Protein AF-A0A8B6FJS0-F1 (afdb_monomer_lite)

Organism: Mytilus galloprovincialis (NCBI:txid29158)

pLDDT: mean 76.64, std 18.33, range [27.47, 95.75]

InterPro domains:
  IPR009947 NADH dehydrogenase [ubiquinone] 1 alpha subcomplex subunit 7 [PF07347] (14-109)
  IPR009947 NADH dehydrogenase [ubiquinone] 1 alpha subcomplex subunit 7 [PTHR12485] (11-116)

Secondary structure (DSSP, 8-state):
--------SSSPPPHHHHHHHHHHTT--TTSS-PPPPSSPPGGGS--SS-PPP-PPPPTT--SSS--HHHH-GGGS-PPPP-S--SSS-PPP----------------PPPPPSSPPP-

Radius of gyration: 35.67 Å; chains: 1; bounding box: 67×46×88 Å

Foldseek 3Di:
DDDPDDDDDADDDPPVVVVVVCVVVVVDPPPPPDDDDPDDHPVRDDDPDDPDDDDDDDPQPDPDPRDPVVVPPVVVDDDDDDPDDPVDDDDPDDDPDPDDDDDPPPCPPDDDDPDDDDD

Structure (mmCIF, N/CA/C/O backbone):
data_AF-A0A8B6FJS0-F1
#
_entry.id   AF-A0A8B6FJS0-F1
#
loop_
_atom_site.group_PDB
_atom_site.id
_atom_site.type_symbol
_atom_site.label_atom_id
_atom_site.label_alt_id
_atom_site.label_comp_id
_atom_site.label_asym_id
_atom_site.label_entity_id
_atom_site.label_seq_id
_atom_site.pdbx_PDB_ins_code
_atom_site.Cartn_x
_atom_site.Cartn_y
_atom_site.Cartn_z
_atom_site.occupancy
_atom_site.B_iso_or_equiv
_atom_site.auth_seq_id
_atom_site.auth_comp_id
_atom_site.auth_asym_id
_atom_site.auth_atom_id
_atom_site.pdbx_PDB_model_num
ATOM 1 N N . MET A 1 1 ? -30.416 18.991 42.175 1.00 38.94 1 MET A N 1
ATOM 2 C CA . MET A 1 1 ? -29.000 18.778 41.800 1.00 38.94 1 MET A CA 1
ATOM 3 C C . MET A 1 1 ? -28.961 18.396 40.329 1.00 38.94 1 MET A C 1
ATOM 5 O O . MET A 1 1 ? -29.541 17.382 39.966 1.00 38.94 1 MET A O 1
ATOM 9 N N . SER A 1 2 ? -28.415 19.252 39.464 1.00 49.66 2 SER A N 1
ATOM 10 C CA . SER A 1 2 ? -28.362 19.012 38.019 1.00 49.66 2 SER A CA 1
ATOM 11 C C . SER A 1 2 ? -27.253 18.010 37.690 1.00 49.66 2 SER A C 1
ATOM 13 O O . SER A 1 2 ? -26.106 18.167 38.100 1.00 49.66 2 SER A O 1
ATOM 15 N N . ASN A 1 3 ? -27.596 16.951 36.957 1.00 55.47 3 ASN A N 1
ATOM 16 C CA . ASN A 1 3 ? -26.632 15.934 36.553 1.00 55.47 3 ASN A CA 1
ATOM 17 C C . ASN A 1 3 ? -25.669 16.515 35.509 1.00 55.47 3 ASN A C 1
ATOM 19 O O . ASN A 1 3 ? -26.079 16.889 34.408 1.00 55.47 3 ASN A O 1
ATOM 23 N N . PHE A 1 4 ? -24.381 16.580 35.850 1.00 61.28 4 PHE A N 1
ATOM 24 C CA . PHE A 1 4 ? -23.317 16.989 34.937 1.00 61.28 4 PHE A CA 1
ATOM 25 C C . PHE A 1 4 ? -23.183 15.955 33.810 1.00 61.28 4 PHE A C 1
ATOM 27 O O . P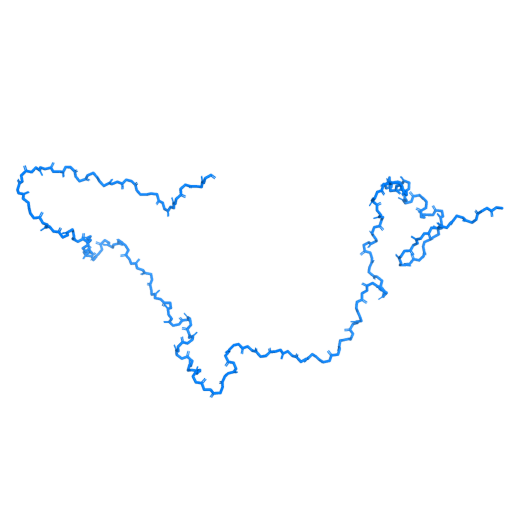HE A 1 4 ? -22.589 14.890 33.974 1.00 61.28 4 PHE A O 1
ATOM 34 N N . LYS A 1 5 ? -23.794 16.239 32.657 1.00 56.75 5 LYS A N 1
ATOM 35 C CA . LYS A 1 5 ? -23.775 15.347 31.495 1.00 56.75 5 LYS A CA 1
ATOM 36 C C . LYS A 1 5 ? -22.509 15.611 30.675 1.00 56.75 5 LYS A C 1
ATOM 38 O O . LYS A 1 5 ? -22.405 16.634 29.995 1.00 56.75 5 LYS A O 1
ATOM 43 N N . VAL A 1 6 ? -21.551 14.685 30.745 1.00 63.09 6 VAL A N 1
ATOM 44 C CA . VAL A 1 6 ? -20.383 14.654 29.852 1.00 63.09 6 VAL A CA 1
ATOM 45 C C . VAL A 1 6 ? -20.660 13.676 28.717 1.00 63.09 6 VAL A C 1
ATOM 47 O O . VAL A 1 6 ? -20.921 12.499 28.961 1.00 63.09 6 VAL A O 1
ATOM 50 N N . SER A 1 7 ? -20.628 14.154 27.475 1.00 60.12 7 SER A N 1
ATOM 51 C CA . SER A 1 7 ? -20.714 13.299 26.291 1.00 60.12 7 SER A CA 1
ATOM 52 C C . SER A 1 7 ? -19.364 12.615 26.073 1.00 60.12 7 SER A C 1
ATOM 54 O O . SER A 1 7 ? -18.452 13.207 25.501 1.00 60.12 7 SER A O 1
ATOM 56 N N . GLN A 1 8 ? -19.219 11.390 26.574 1.00 64.69 8 GLN A N 1
ATOM 57 C CA . GLN A 1 8 ? -18.057 10.545 26.292 1.00 64.69 8 GLN A CA 1
ATOM 58 C C . GLN A 1 8 ? -18.367 9.671 25.075 1.00 64.69 8 GLN A C 1
ATOM 60 O O . GLN A 1 8 ? -19.437 9.064 25.017 1.00 64.69 8 GLN A O 1
ATOM 65 N N . VAL A 1 9 ? -17.439 9.598 24.124 1.00 66.88 9 VAL A N 1
ATOM 66 C CA . VAL A 1 9 ? -17.486 8.638 23.016 1.00 66.88 9 VAL A CA 1
ATOM 67 C C . VAL A 1 9 ? -16.414 7.590 23.309 1.00 66.88 9 VAL A C 1
ATOM 69 O O . VAL A 1 9 ? -15.247 7.954 23.362 1.00 66.88 9 VAL A O 1
ATOM 72 N N . GLY A 1 10 ? -16.790 6.327 23.531 1.00 71.31 10 GLY A N 1
ATOM 73 C CA . GLY A 1 10 ? -15.857 5.272 23.955 1.00 71.31 10 GLY A CA 1
ATOM 74 C C . GLY A 1 10 ? -16.059 4.804 25.401 1.00 71.31 10 GLY A C 1
ATOM 75 O O . GLY A 1 10 ? -17.176 4.847 25.926 1.00 71.31 10 GLY A O 1
ATOM 76 N N . ARG A 1 11 ? -14.992 4.327 26.066 1.00 76.06 11 ARG A N 1
ATOM 77 C CA . ARG A 1 11 ? -15.077 3.877 27.470 1.00 76.06 11 ARG A CA 1
ATOM 78 C C . ARG A 1 11 ? -15.495 5.030 28.379 1.00 76.06 11 ARG A C 1
ATOM 80 O O . ARG A 1 11 ? -14.948 6.128 28.337 1.00 76.06 11 ARG A O 1
ATOM 87 N N . LYS A 1 12 ? -16.458 4.754 29.257 1.00 80.50 12 LYS A N 1
ATOM 88 C CA . LYS A 1 12 ? -16.949 5.740 30.222 1.00 80.50 12 LYS A CA 1
ATOM 89 C C . LYS A 1 12 ? -15.910 5.943 31.327 1.00 80.50 12 LYS A C 1
ATOM 91 O O . LYS A 1 12 ? -15.602 5.015 32.067 1.00 80.50 12 LYS A O 1
ATOM 96 N N . VAL A 1 13 ? -15.405 7.169 31.443 1.00 82.00 13 VAL A N 1
ATOM 97 C CA . VAL A 1 13 ? -14.579 7.638 32.567 1.00 82.00 13 VAL A CA 1
ATOM 98 C C . VAL A 1 13 ? -15.488 8.295 33.611 1.00 82.00 13 VAL A C 1
ATOM 100 O O . VAL A 1 13 ? -16.546 8.827 33.262 1.00 82.00 13 VAL A O 1
ATOM 103 N N . THR A 1 14 ? -15.101 8.270 34.890 1.00 87.81 14 THR A N 1
ATOM 104 C CA . THR A 1 14 ? -15.866 8.965 35.935 1.00 87.81 14 THR A CA 1
ATOM 105 C C . THR A 1 14 ? -15.959 10.467 35.623 1.00 87.81 14 THR A C 1
ATOM 107 O O . THR A 1 14 ? -15.010 11.060 35.100 1.00 87.81 14 THR A O 1
ATOM 110 N N . PRO A 1 15 ? -17.092 11.119 35.935 1.00 84.75 15 PRO A N 1
ATOM 111 C CA . PRO A 1 15 ? -17.313 12.519 35.573 1.00 84.75 15 PRO A CA 1
ATOM 112 C C . PRO A 1 15 ? -16.285 13.471 36.204 1.00 84.75 15 PRO A C 1
ATOM 114 O O . PRO A 1 15 ? -15.921 14.461 35.575 1.00 84.75 15 PRO A O 1
ATOM 117 N N . LEU A 1 16 ? -15.760 13.145 37.393 1.00 87.00 16 LEU A N 1
ATOM 118 C CA . LEU A 1 16 ? -14.689 13.906 38.044 1.00 87.00 16 LEU A CA 1
ATOM 119 C C . LEU A 1 16 ? -13.379 13.858 37.242 1.00 87.00 16 LEU A C 1
ATOM 121 O O . LEU A 1 16 ? -12.777 14.893 36.980 1.00 87.00 16 LEU A O 1
ATOM 125 N N . LEU A 1 17 ? -12.948 12.670 36.808 1.00 86.88 17 LEU A N 1
ATOM 126 C CA . LEU A 1 17 ? -11.724 12.522 36.014 1.00 86.88 17 LEU A CA 1
ATOM 127 C C . LEU A 1 17 ? -11.869 13.142 34.619 1.00 86.88 17 LEU A C 1
ATOM 129 O O . LEU A 1 17 ? -10.924 13.745 34.116 1.00 86.88 17 LEU A O 1
ATOM 133 N N . ALA A 1 18 ? -13.056 13.045 34.014 1.00 83.69 18 ALA A N 1
ATOM 134 C CA . ALA A 1 18 ? -13.360 13.737 32.766 1.00 83.69 18 ALA A CA 1
ATOM 135 C C . ALA A 1 18 ? -13.233 15.260 32.911 1.00 83.69 18 ALA A C 1
ATOM 137 O O . ALA A 1 18 ? -12.634 15.909 32.058 1.00 83.69 18 ALA A O 1
ATOM 138 N N . PHE A 1 19 ? -13.735 15.812 34.018 1.00 82.19 19 PHE A N 1
ATOM 139 C CA . PHE A 1 19 ? -13.609 17.232 34.329 1.00 82.19 19 PHE A CA 1
ATOM 140 C C . PHE A 1 19 ? -12.144 17.657 34.491 1.00 82.19 19 PHE A C 1
ATOM 142 O O . PHE A 1 19 ? -11.724 18.620 33.857 1.00 82.19 19 PHE A O 1
ATOM 149 N N . ILE A 1 20 ? -11.343 16.910 35.262 1.00 87.62 20 ILE A N 1
ATOM 150 C CA . ILE A 1 20 ? -9.910 17.201 35.443 1.00 87.62 20 ILE A CA 1
ATOM 151 C C . ILE A 1 20 ? -9.161 17.134 34.101 1.00 87.62 20 ILE A C 1
ATOM 153 O O . ILE A 1 20 ? -8.369 18.023 33.795 1.00 87.62 20 ILE A O 1
ATOM 157 N N . ARG A 1 21 ? -9.435 16.121 33.264 1.00 85.88 21 ARG A N 1
ATOM 158 C CA . ARG A 1 21 ? -8.852 15.978 31.917 1.00 85.88 21 ARG A CA 1
ATOM 159 C C . ARG A 1 21 ? -9.161 17.188 31.039 1.00 85.88 21 ARG A C 1
ATOM 161 O O . ARG A 1 21 ? -8.259 17.720 30.395 1.00 85.88 21 ARG A O 1
ATOM 168 N N . ASP A 1 22 ? -10.427 17.588 30.982 1.00 81.25 22 ASP A N 1
ATOM 169 C CA . ASP A 1 22 ? -10.879 18.669 30.104 1.00 81.25 22 ASP A CA 1
ATOM 170 C C . ASP A 1 22 ? -10.375 20.036 30.603 1.00 81.25 22 ASP A C 1
ATOM 172 O O . ASP A 1 22 ? -9.999 20.883 29.790 1.00 81.25 22 ASP A O 1
ATOM 176 N N . PHE A 1 23 ? -10.261 20.203 31.927 1.00 83.94 23 PHE A N 1
ATOM 177 C CA . PHE 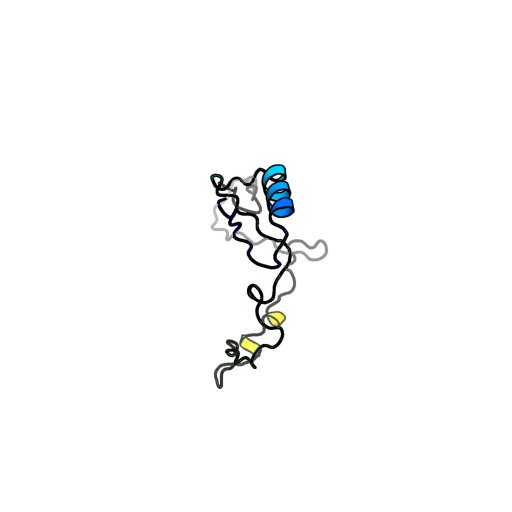A 1 23 ? -9.653 21.365 32.578 1.00 83.94 23 PHE A CA 1
ATOM 178 C C . PHE A 1 23 ? -8.153 21.488 32.264 1.00 83.94 23 PHE A C 1
ATOM 180 O O . PHE A 1 23 ? -7.721 22.516 31.746 1.00 83.94 23 PHE A O 1
ATOM 187 N N . LEU A 1 24 ? -7.361 20.430 32.489 1.00 86.69 24 LEU A N 1
ATOM 188 C CA . LEU A 1 24 ? -5.913 20.439 32.223 1.00 86.69 24 LEU A CA 1
ATOM 189 C C . LEU A 1 24 ? -5.583 20.585 30.731 1.00 86.69 24 LEU A C 1
ATOM 191 O O . LEU A 1 24 ? -4.557 21.162 30.377 1.00 86.69 24 LEU A O 1
ATOM 195 N N . ARG A 1 25 ? -6.449 20.082 29.843 1.00 78.50 25 ARG A N 1
ATOM 196 C CA . ARG A 1 25 ? -6.266 20.184 28.386 1.00 78.50 25 ARG A CA 1
ATOM 197 C C . ARG A 1 25 ? -6.787 21.494 27.789 1.00 78.50 25 ARG A C 1
ATOM 199 O O . ARG A 1 25 ? -6.673 21.668 26.578 1.00 78.50 25 ARG A O 1
ATOM 206 N N . GLN A 1 26 ? -7.364 22.389 28.599 1.00 74.62 26 GLN A N 1
ATOM 207 C CA . GLN A 1 26 ? -8.000 23.640 28.154 1.00 74.62 26 GLN A CA 1
ATOM 208 C C . GLN A 1 26 ? -9.046 23.425 27.038 1.00 74.62 26 GLN A C 1
ATOM 210 O O . GLN A 1 26 ? -9.350 24.318 26.239 1.00 74.62 26 GLN A O 1
ATOM 215 N N . THR A 1 27 ? -9.628 22.225 26.970 1.00 64.75 27 THR A N 1
ATOM 216 C CA . THR A 1 27 ? -10.694 21.901 26.023 1.00 64.75 27 THR A CA 1
ATOM 217 C C . THR A 1 27 ? -12.025 22.297 26.654 1.00 64.75 27 THR A C 1
ATOM 219 O O . THR A 1 27 ? -12.697 21.485 27.282 1.00 64.75 27 THR A O 1
ATOM 222 N N . SER A 1 28 ? -12.370 23.583 26.548 1.00 57.41 28 SER A N 1
ATOM 223 C CA . SER A 1 28 ? -13.679 24.126 26.938 1.00 57.41 28 SER A CA 1
ATOM 224 C C . SER A 1 28 ? -14.757 23.726 25.926 1.00 57.41 28 SER A C 1
ATOM 226 O O . SER A 1 28 ? -14.474 23.644 24.734 1.00 57.41 28 SER A O 1
ATOM 228 N N . LYS A 1 29 ? -16.020 23.591 26.365 1.00 54.44 29 LYS A N 1
ATOM 229 C CA . LYS A 1 29 ? -17.188 23.431 25.471 1.00 54.44 29 LYS A CA 1
ATOM 230 C C . LYS A 1 29 ? -17.345 24.574 24.448 1.00 54.44 29 LYS A C 1
ATOM 232 O O . LYS A 1 29 ? -18.075 24.392 23.481 1.00 54.44 29 LYS A O 1
ATOM 237 N N . SER A 1 30 ? -16.700 25.729 24.655 1.00 52.03 30 SER A N 1
ATOM 238 C CA . SER A 1 30 ? -16.709 26.871 23.720 1.00 52.03 30 SER A CA 1
ATOM 239 C C . SER A 1 30 ? -15.587 26.841 22.683 1.00 52.03 30 SER A C 1
ATOM 241 O O . SER A 1 30 ? -15.661 27.543 21.679 1.00 52.03 30 SER A O 1
ATOM 243 N N . ASN A 1 31 ? -14.531 26.065 22.924 1.00 53.03 31 ASN A N 1
ATOM 244 C CA . ASN A 1 31 ? -13.396 25.965 22.021 1.00 53.03 31 ASN A CA 1
ATOM 245 C C . ASN A 1 31 ? -13.686 24.743 21.147 1.00 53.03 31 ASN A C 1
ATOM 247 O O . ASN A 1 31 ? -13.811 23.649 21.687 1.00 53.03 31 ASN A O 1
ATOM 251 N N . ASN A 1 32 ? -13.771 24.877 19.820 1.00 58.66 32 ASN A N 1
ATOM 252 C CA . ASN A 1 32 ? -14.010 23.765 18.870 1.00 58.66 32 ASN A CA 1
ATOM 253 C C . ASN A 1 32 ? -12.968 22.612 18.933 1.00 58.66 32 ASN A C 1
ATOM 255 O O . ASN A 1 32 ? -12.938 21.728 18.080 1.00 58.66 32 ASN A O 1
ATOM 259 N N . ASN A 1 33 ? -12.100 22.601 19.943 1.00 61.38 33 ASN A N 1
ATOM 260 C CA . ASN A 1 33 ? -11.145 21.562 20.270 1.00 61.38 33 ASN A CA 1
ATOM 261 C C . ASN A 1 33 ? -11.813 20.453 21.109 1.00 61.38 33 ASN A C 1
ATOM 263 O O . ASN A 1 33 ? -11.655 20.372 22.329 1.00 61.38 33 ASN A O 1
ATOM 267 N N . ILE A 1 34 ? -12.591 19.601 20.439 1.00 66.12 34 ILE A N 1
ATOM 268 C CA . ILE A 1 34 ? -13.194 18.400 21.033 1.00 66.12 34 ILE A CA 1
ATOM 269 C C . ILE A 1 34 ? -12.082 17.380 21.314 1.00 66.12 34 ILE A C 1
ATOM 271 O O . ILE A 1 34 ? -11.305 17.040 20.420 1.00 66.12 34 ILE A O 1
ATOM 275 N N . TYR A 1 35 ? -12.014 16.852 22.543 1.00 72.38 35 TYR A N 1
ATOM 276 C CA . TYR A 1 35 ? -11.116 15.737 22.855 1.00 72.38 35 TYR A CA 1
ATOM 277 C C . TYR A 1 35 ? -11.412 14.541 21.950 1.00 72.38 35 TYR A C 1
ATOM 279 O O . TYR A 1 35 ? -12.494 13.959 22.019 1.00 72.38 35 TYR A O 1
ATOM 287 N N . ARG A 1 36 ? -10.432 14.152 21.132 1.00 75.75 36 ARG A N 1
ATOM 288 C CA . ARG A 1 36 ? -10.444 12.872 20.426 1.00 75.75 36 ARG A CA 1
ATOM 289 C C . ARG A 1 36 ? -9.595 11.883 21.202 1.00 75.75 36 ARG A C 1
ATOM 291 O O . ARG A 1 36 ? -8.410 12.120 21.433 1.00 75.75 36 ARG A O 1
ATOM 298 N N . GLU A 1 37 ? -10.219 10.795 21.622 1.00 78.62 37 GLU A N 1
ATOM 299 C CA . GLU A 1 37 ? -9.528 9.743 22.343 1.00 78.62 37 GLU A CA 1
ATOM 300 C C . GLU A 1 37 ? -8.594 8.973 21.391 1.00 78.62 37 GLU A C 1
ATOM 302 O O . GLU A 1 37 ? -9.012 8.625 20.286 1.00 78.62 37 GLU A O 1
ATOM 307 N N . PRO A 1 38 ? -7.328 8.712 21.774 1.00 82.81 38 PRO A N 1
ATOM 308 C CA . PRO A 1 38 ? -6.407 7.944 20.933 1.00 82.81 38 PRO A CA 1
ATOM 309 C C . PRO A 1 38 ? -6.745 6.446 20.921 1.00 82.81 38 PRO A C 1
ATOM 311 O O . PRO A 1 38 ? -6.298 5.706 20.042 1.00 82.81 38 PRO A O 1
ATOM 314 N N . LEU A 1 39 ? -7.508 5.985 21.915 1.00 87.00 39 LEU A N 1
ATOM 315 C CA . LEU A 1 39 ? -7.945 4.605 22.015 1.00 87.00 39 LEU A CA 1
ATOM 316 C C . LEU A 1 39 ? -9.072 4.340 21.024 1.00 87.00 39 LEU A C 1
ATOM 318 O O . LEU A 1 39 ? -10.010 5.117 20.874 1.00 87.00 39 LEU A O 1
ATOM 322 N N . ARG A 1 40 ? -8.960 3.197 20.358 1.00 87.06 40 ARG A N 1
ATOM 323 C CA . ARG A 1 40 ? -9.910 2.732 19.359 1.00 87.06 40 ARG A CA 1
ATOM 324 C C . ARG A 1 40 ? -10.896 1.765 19.999 1.00 87.06 40 ARG A C 1
ATOM 326 O O . ARG A 1 40 ? -10.491 0.697 20.459 1.00 87.06 40 ARG A O 1
ATOM 333 N N . TYR A 1 41 ? -12.169 2.141 20.003 1.00 87.19 41 TYR A N 1
ATOM 334 C CA . TYR A 1 41 ? -13.261 1.329 20.538 1.00 87.19 41 TYR A CA 1
ATOM 335 C C . TYR A 1 41 ? -14.010 0.577 19.446 1.00 87.19 41 TYR A C 1
ATOM 337 O O . TYR A 1 41 ? -13.923 0.927 18.272 1.00 87.19 41 TYR A O 1
ATOM 345 N N . GLU A 1 42 ? -14.749 -0.452 19.853 1.00 85.88 42 GLU A N 1
ATOM 346 C CA . GLU A 1 42 ? -15.511 -1.323 18.955 1.00 85.88 42 GLU A CA 1
ATOM 347 C C . GLU A 1 42 ? -16.471 -0.534 18.055 1.00 85.88 42 GLU A C 1
ATOM 349 O O . GLU A 1 42 ? -16.484 -0.747 16.849 1.00 85.88 42 GLU A O 1
ATOM 354 N N . ASP A 1 43 ? -17.161 0.466 18.604 1.00 83.44 43 ASP A N 1
ATOM 355 C CA . ASP A 1 43 ? -18.126 1.287 17.857 1.00 83.44 43 ASP A CA 1
ATOM 356 C C . ASP A 1 43 ? -17.477 2.211 16.810 1.00 83.44 43 ASP A C 1
ATOM 358 O O . ASP A 1 43 ? -18.150 2.732 15.923 1.00 83.44 43 ASP A O 1
ATOM 362 N N . GLN A 1 44 ? -16.169 2.461 16.927 1.00 86.12 44 GLN A N 1
ATOM 363 C CA . GLN A 1 44 ? -15.420 3.393 16.076 1.00 86.12 44 GLN A CA 1
ATOM 364 C C . GLN A 1 44 ? -14.533 2.686 15.047 1.00 86.12 44 GLN A C 1
ATOM 366 O O . GLN A 1 44 ? -13.922 3.346 14.204 1.00 86.12 44 GLN A O 1
ATOM 371 N N . VAL A 1 45 ? -14.414 1.360 15.127 1.00 89.62 45 VAL A N 1
ATOM 372 C CA . VAL A 1 45 ? -13.552 0.566 14.251 1.00 89.62 45 VAL A CA 1
ATOM 373 C C . VAL A 1 45 ? -14.378 -0.494 13.550 1.00 89.62 45 VAL A C 1
ATOM 375 O O . VAL A 1 45 ? -15.250 -1.128 14.130 1.00 89.62 45 VAL A O 1
ATOM 378 N N . VAL A 1 46 ? -14.078 -0.722 12.27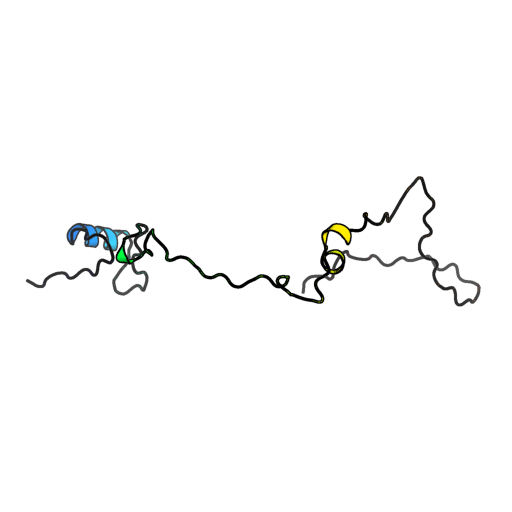6 1.00 92.06 46 VAL A N 1
ATOM 379 C CA . VAL A 1 46 ? -14.713 -1.798 11.516 1.00 92.06 46 VAL A CA 1
ATOM 380 C C . VAL A 1 46 ? -14.357 -3.160 12.135 1.00 92.06 46 VAL A C 1
ATOM 382 O O . VAL A 1 46 ? -13.265 -3.355 12.674 1.00 92.06 46 VAL A O 1
ATOM 385 N N . LYS A 1 47 ? -15.273 -4.127 12.039 1.00 92.62 47 LYS A N 1
ATOM 386 C CA . LYS A 1 47 ? -15.076 -5.506 12.511 1.00 92.62 47 LYS A CA 1
ATOM 387 C C . LYS A 1 47 ? -13.755 -6.107 12.013 1.00 92.62 47 LYS A C 1
ATOM 389 O O . LYS A 1 47 ? -13.291 -5.825 10.911 1.00 92.62 47 LYS A O 1
ATOM 394 N N . ARG A 1 48 ? -13.160 -6.995 12.814 1.00 92.56 48 ARG A N 1
ATOM 395 C CA . ARG A 1 48 ? -11.937 -7.723 12.423 1.00 92.56 48 ARG A CA 1
ATOM 396 C C . ARG A 1 48 ? -12.179 -8.669 11.250 1.00 92.56 48 ARG A C 1
ATOM 398 O O . ARG A 1 48 ? -11.292 -8.855 10.427 1.00 92.56 48 ARG A O 1
ATOM 405 N N . THR A 1 49 ? -13.379 -9.234 11.173 1.00 94.38 49 THR A N 1
ATOM 406 C CA . THR A 1 49 ? -13.820 -10.075 10.067 1.00 94.38 49 THR A CA 1
ATOM 407 C C . THR A 1 49 ? -14.465 -9.210 8.991 1.00 94.38 49 THR A C 1
ATOM 409 O O . THR A 1 49 ? -15.411 -8.466 9.252 1.00 94.38 49 THR A O 1
ATOM 412 N N . GLN A 1 50 ? -13.924 -9.294 7.779 1.00 93.69 50 GLN A N 1
ATOM 413 C CA . GLN A 1 50 ? -14.460 -8.628 6.596 1.00 93.69 50 GLN A CA 1
ATOM 414 C C . GLN A 1 50 ? -15.116 -9.677 5.690 1.00 93.69 50 GLN A C 1
ATOM 416 O O . GLN A 1 50 ? -14.621 -10.805 5.625 1.00 93.69 50 GLN A O 1
ATOM 421 N N . PRO A 1 51 ? -16.226 -9.350 5.008 1.00 95.25 51 PRO A N 1
ATOM 422 C CA . PRO A 1 51 ? -16.798 -10.240 4.005 1.00 95.25 51 PRO A CA 1
ATOM 423 C C . PRO A 1 51 ? -15.817 -10.430 2.842 1.00 95.25 51 PRO A C 1
ATOM 425 O O . PRO A 1 51 ? -14.962 -9.579 2.593 1.00 95.25 51 PRO A O 1
ATOM 428 N N . LEU A 1 52 ? -15.955 -11.540 2.113 1.00 95.44 52 LEU A N 1
ATOM 429 C CA . LEU A 1 52 ? -15.107 -11.813 0.955 1.00 95.44 52 LEU A CA 1
ATOM 430 C C . LEU A 1 52 ? -15.306 -10.716 -0.113 1.00 95.44 52 LEU A C 1
ATOM 432 O O . LEU A 1 52 ? -16.436 -10.533 -0.579 1.00 95.44 52 LEU A O 1
ATOM 436 N N . PRO A 1 53 ? -14.252 -9.981 -0.514 1.00 94.75 53 PRO A N 1
ATOM 437 C CA . PRO A 1 53 ? -14.384 -8.925 -1.508 1.00 94.75 53 PRO A CA 1
ATOM 438 C C . PRO A 1 53 ? -14.446 -9.496 -2.932 1.00 94.75 53 PRO A C 1
ATOM 440 O O . PRO A 1 53 ? -13.799 -10.494 -3.246 1.00 94.75 53 PRO A O 1
ATOM 443 N N . ARG A 1 54 ? -15.180 -8.815 -3.822 1.00 95.56 54 ARG A N 1
ATOM 444 C CA . ARG A 1 54 ? -15.090 -8.995 -5.281 1.00 95.56 54 ARG A CA 1
ATOM 445 C C . ARG A 1 54 ? -14.330 -7.809 -5.863 1.00 95.56 54 ARG A C 1
ATOM 447 O O . ARG A 1 54 ? -14.893 -6.728 -6.011 1.00 95.56 54 ARG A O 1
ATOM 454 N N . LEU A 1 55 ? -13.038 -7.999 -6.105 1.00 94.88 55 LEU A N 1
ATOM 455 C CA . LEU A 1 55 ? -12.162 -6.960 -6.644 1.00 94.88 55 LEU A CA 1
ATOM 456 C C . LEU A 1 55 ? -12.378 -6.832 -8.162 1.00 94.88 55 LEU A C 1
ATOM 458 O O . LEU A 1 55 ? -12.571 -7.856 -8.817 1.00 94.88 55 LEU A O 1
ATOM 462 N N . PRO A 1 56 ? -12.362 -5.610 -8.724 1.00 95.75 56 PRO A N 1
ATOM 463 C CA . PRO A 1 56 ? -12.363 -5.435 -10.168 1.00 95.75 56 PRO A CA 1
ATOM 464 C C . PRO A 1 56 ? -11.035 -5.913 -10.755 1.00 95.75 56 PRO A C 1
ATOM 466 O O . PRO A 1 56 ? -9.977 -5.791 -10.130 1.00 95.75 56 PRO A O 1
ATOM 469 N N . ASP A 1 57 ? -11.095 -6.419 -11.979 1.00 95.75 57 ASP A N 1
ATOM 470 C CA . ASP A 1 57 ? -9.908 -6.881 -12.678 1.00 95.75 57 ASP A CA 1
ATOM 471 C C . ASP A 1 57 ? -9.017 -5.729 -13.155 1.00 95.75 57 ASP A C 1
ATOM 473 O O . ASP A 1 57 ? -9.456 -4.599 -13.385 1.00 95.75 57 ASP A O 1
ATOM 477 N N . GLY A 1 58 ? -7.733 -6.038 -13.332 1.00 95.12 58 GLY A N 1
ATOM 478 C CA . GLY A 1 58 ? -6.767 -5.107 -13.898 1.00 95.12 58 GLY A CA 1
ATOM 479 C C . GLY A 1 58 ? -6.968 -4.871 -15.404 1.00 95.12 58 GLY A C 1
ATOM 480 O O . GLY A 1 58 ? -7.602 -5.667 -16.098 1.00 95.12 58 GLY A O 1
ATOM 481 N N . PRO A 1 59 ? -6.337 -3.825 -15.965 1.00 93.44 59 PRO A N 1
ATOM 482 C CA . PRO A 1 59 ? -6.511 -3.420 -17.366 1.00 93.44 59 PRO A CA 1
ATOM 483 C C . PRO A 1 59 ? -6.008 -4.454 -18.387 1.00 93.44 59 PRO A C 1
ATOM 485 O O . PRO A 1 59 ? -6.352 -4.380 -19.566 1.00 93.44 59 PRO A O 1
ATOM 488 N N . SER A 1 60 ? -5.185 -5.409 -17.952 1.00 93.31 60 SER A N 1
ATOM 489 C CA . SER A 1 60 ? -4.698 -6.519 -18.775 1.00 93.31 60 SER A CA 1
ATOM 490 C C . SER A 1 60 ? -5.565 -7.780 -18.672 1.00 93.31 60 SER A C 1
ATOM 492 O O . SER A 1 60 ? -5.151 -8.802 -19.206 1.00 93.31 60 SER A O 1
ATOM 494 N N . ASN A 1 61 ? -6.736 -7.762 -18.020 1.00 93.69 61 ASN A N 1
ATOM 495 C CA . ASN A 1 61 ? -7.691 -8.874 -18.112 1.00 93.69 61 ASN A CA 1
ATOM 496 C C . ASN A 1 61 ? -8.587 -8.712 -19.352 1.00 93.69 61 ASN A C 1
ATOM 498 O O . ASN A 1 61 ? -9.758 -8.350 -19.263 1.00 93.69 61 ASN A O 1
ATOM 502 N N . LYS A 1 62 ? -7.996 -8.899 -20.534 1.00 94.56 62 LYS A N 1
ATOM 503 C CA . LYS A 1 62 ? -8.666 -8.779 -21.836 1.00 94.56 62 LYS A CA 1
ATOM 504 C C . LYS A 1 62 ? -8.547 -10.094 -22.600 1.00 94.56 62 LYS A C 1
ATOM 506 O O . LYS A 1 62 ? -7.475 -10.698 -22.603 1.00 94.56 62 LYS A O 1
ATOM 511 N N . LEU A 1 63 ? -9.628 -10.490 -23.276 1.00 94.00 63 LEU A N 1
ATOM 512 C CA . LEU A 1 63 ? -9.702 -11.726 -24.067 1.00 94.00 63 LEU A CA 1
ATOM 513 C C . LEU A 1 63 ? -8.921 -11.647 -25.391 1.00 94.00 63 LEU A C 1
ATOM 515 O O . LEU A 1 63 ? -8.419 -12.659 -25.867 1.00 94.00 63 LEU A O 1
ATOM 519 N N . SER A 1 64 ? -8.806 -10.456 -25.983 1.00 94.38 64 SER A N 1
ATOM 520 C CA . SER A 1 64 ? -8.104 -10.203 -27.248 1.00 94.38 64 SER A CA 1
AT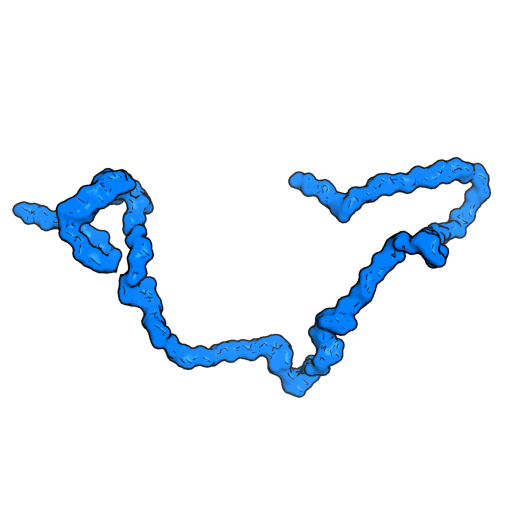OM 521 C C . SER A 1 64 ? -7.296 -8.903 -27.181 1.00 94.38 64 SER A C 1
ATOM 523 O O . SER A 1 64 ? -7.478 -8.102 -26.260 1.00 94.38 64 SER A O 1
ATOM 525 N N . ASN A 1 65 ? -6.379 -8.704 -28.139 1.00 92.38 65 ASN A N 1
ATOM 526 C CA . ASN A 1 65 ? -5.497 -7.528 -28.227 1.00 92.38 65 ASN A CA 1
ATOM 527 C C . ASN A 1 65 ? -4.755 -7.237 -26.910 1.00 92.38 65 ASN A C 1
ATOM 529 O O . ASN A 1 65 ? -4.800 -6.134 -26.364 1.00 92.38 65 ASN A O 1
ATOM 533 N N . ASN A 1 66 ? -4.125 -8.274 -26.357 1.00 93.50 66 ASN A N 1
ATOM 534 C CA . ASN A 1 66 ? -3.458 -8.232 -25.057 1.00 93.50 66 ASN A CA 1
ATOM 535 C C . ASN A 1 66 ? -2.142 -9.020 -25.079 1.00 93.50 66 ASN A C 1
ATOM 537 O O . ASN A 1 66 ? -1.858 -9.849 -24.208 1.00 93.50 66 ASN A O 1
ATOM 541 N N . ALA A 1 67 ? -1.345 -8.799 -26.123 1.00 94.00 67 ALA A N 1
ATOM 542 C CA . ALA A 1 67 ? -0.049 -9.440 -26.252 1.00 94.00 67 ALA A CA 1
ATOM 543 C C . ALA A 1 67 ? 0.908 -8.911 -25.171 1.00 94.00 67 ALA A C 1
ATOM 545 O O . ALA A 1 67 ? 1.031 -7.708 -24.946 1.00 94.00 67 ALA A O 1
ATOM 546 N N . TYR A 1 68 ? 1.606 -9.816 -24.476 1.00 93.38 68 TYR A N 1
ATOM 547 C CA . TYR A 1 68 ? 2.536 -9.430 -23.410 1.00 93.38 68 TYR A CA 1
ATOM 548 C C . TYR A 1 68 ? 3.697 -8.558 -23.921 1.00 93.38 68 TYR A C 1
ATOM 550 O O . TYR A 1 68 ? 4.148 -7.672 -23.203 1.00 93.38 68 TYR A O 1
ATOM 558 N N . CYS A 1 69 ? 4.133 -8.754 -25.168 1.00 91.12 69 CYS A N 1
ATOM 559 C CA . CYS A 1 69 ? 5.216 -7.985 -25.782 1.00 91.12 69 CYS A CA 1
ATOM 560 C C . CYS A 1 69 ? 4.918 -6.482 -25.914 1.00 91.12 69 CYS A C 1
ATOM 562 O O . CYS A 1 69 ? 5.837 -5.684 -25.777 1.00 91.12 69 CYS A O 1
ATOM 564 N N . GLU A 1 70 ? 3.661 -6.086 -26.124 1.00 90.88 70 GLU A N 1
ATOM 565 C CA . GLU A 1 70 ? 3.276 -4.677 -26.306 1.00 90.88 70 GLU A CA 1
ATOM 566 C C . GLU A 1 70 ? 3.196 -3.911 -24.977 1.00 90.88 70 GLU A C 1
ATOM 568 O O . GLU A 1 70 ? 3.350 -2.693 -24.941 1.00 90.88 70 GLU A O 1
ATOM 573 N N . ARG A 1 71 ? 2.979 -4.622 -23.862 1.00 90.19 71 ARG A N 1
ATOM 574 C CA . ARG A 1 71 ? 2.813 -4.041 -22.517 1.00 90.19 71 ARG A CA 1
ATOM 575 C C . ARG A 1 71 ? 4.057 -4.120 -21.634 1.00 90.19 71 ARG A C 1
ATOM 577 O O . ARG A 1 71 ? 4.040 -3.595 -20.520 1.00 90.19 71 ARG A O 1
ATOM 584 N N . ASP A 1 72 ? 5.105 -4.819 -22.064 1.00 92.62 72 ASP A N 1
ATOM 585 C CA . ASP A 1 72 ? 6.258 -5.100 -21.207 1.00 92.62 72 ASP A CA 1
ATOM 586 C C . ASP A 1 72 ? 7.230 -3.915 -21.113 1.00 92.62 72 ASP A C 1
ATOM 588 O O . ASP A 1 72 ? 8.273 -3.878 -21.764 1.00 92.62 72 ASP A O 1
ATOM 592 N N . GLY A 1 73 ? 6.920 -2.985 -20.203 1.00 91.12 73 GLY A N 1
ATOM 593 C CA . GLY A 1 73 ? 7.790 -1.879 -19.781 1.00 91.12 73 GLY A CA 1
ATOM 594 C C . GLY A 1 73 ? 9.231 -2.283 -19.472 1.00 91.12 73 GLY A C 1
ATOM 595 O O . GLY A 1 73 ? 10.160 -1.533 -19.756 1.00 91.12 73 GLY A O 1
ATOM 596 N N . ARG A 1 74 ? 9.435 -3.493 -18.938 1.00 93.88 74 ARG A N 1
ATOM 597 C CA . ARG A 1 74 ? 10.761 -3.975 -18.523 1.00 93.88 74 ARG A CA 1
ATOM 598 C C . ARG A 1 74 ? 11.707 -4.165 -19.702 1.00 93.88 74 ARG A C 1
ATOM 600 O O . ARG A 1 74 ? 12.914 -4.049 -19.532 1.00 93.88 74 ARG A O 1
ATOM 607 N N . ARG A 1 75 ? 11.161 -4.467 -20.884 1.00 90.88 75 ARG A N 1
ATOM 608 C CA . ARG A 1 75 ? 11.924 -4.662 -22.125 1.00 90.88 75 ARG A CA 1
ATOM 609 C C . ARG A 1 75 ? 12.057 -3.386 -22.952 1.00 90.88 75 ARG A C 1
ATOM 611 O O . ARG A 1 75 ? 12.862 -3.365 -23.873 1.00 90.88 75 ARG A O 1
ATOM 618 N N . PHE A 1 76 ? 11.312 -2.332 -22.614 1.00 89.94 76 PHE A N 1
ATOM 619 C CA . PHE A 1 76 ? 11.473 -1.004 -23.215 1.00 89.94 76 PHE A CA 1
ATOM 620 C C . PHE A 1 76 ? 12.600 -0.187 -22.568 1.00 89.94 76 PHE A C 1
ATOM 622 O O . PHE A 1 76 ? 12.963 0.872 -23.075 1.00 89.94 76 PHE A O 1
ATOM 629 N N . CYS A 1 77 ? 13.174 -0.665 -21.460 1.00 90.00 77 CYS A N 1
ATOM 630 C CA . CYS A 1 77 ? 14.341 -0.049 -20.843 1.00 90.00 77 CYS A CA 1
ATOM 631 C C . CYS A 1 77 ? 15.567 -0.200 -21.752 1.00 90.00 77 CYS A C 1
ATOM 633 O O . CYS A 1 77 ? 16.167 -1.271 -21.837 1.00 90.00 77 CYS A O 1
ATOM 635 N N . MET A 1 78 ? 15.946 0.895 -22.407 1.00 90.56 78 MET A N 1
ATOM 636 C CA . MET A 1 78 ? 17.180 0.971 -23.179 1.00 90.56 78 MET A CA 1
ATOM 637 C C . MET A 1 78 ? 18.386 1.162 -22.250 1.00 90.56 78 MET A C 1
ATOM 639 O O . MET A 1 78 ? 18.250 1.778 -21.186 1.00 90.56 78 MET A O 1
ATOM 643 N N . PRO A 1 79 ? 19.574 0.656 -22.629 1.00 91.25 79 PRO A N 1
ATOM 644 C CA . PRO A 1 79 ? 20.803 1.006 -21.932 1.00 91.25 79 PRO A CA 1
ATOM 645 C C . PRO A 1 79 ? 21.002 2.532 -21.949 1.00 91.25 79 PRO A C 1
ATOM 647 O O . PRO A 1 79 ? 20.544 3.198 -22.882 1.00 91.25 79 PRO A O 1
ATOM 650 N N . PRO A 1 80 ? 21.674 3.099 -20.933 1.00 90.69 80 PRO A N 1
ATOM 651 C CA . PRO A 1 80 ? 21.907 4.535 -20.875 1.00 90.69 80 PRO A CA 1
ATOM 652 C C . PRO A 1 80 ? 22.702 5.002 -22.096 1.00 90.69 80 PRO A C 1
ATOM 654 O O . PRO A 1 80 ? 23.668 4.358 -22.514 1.00 90.69 80 PRO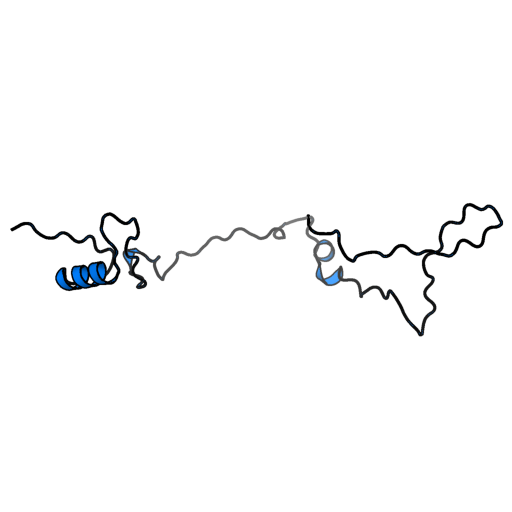 A O 1
ATOM 657 N N . GLU A 1 81 ? 22.307 6.145 -22.650 1.00 86.75 81 GLU A N 1
ATOM 658 C CA . GLU A 1 81 ? 23.047 6.780 -23.732 1.00 86.75 81 GLU A CA 1
ATOM 659 C C . GLU A 1 81 ? 24.361 7.361 -23.198 1.00 86.75 81 GLU A C 1
ATOM 661 O O . GLU A 1 81 ? 24.396 8.054 -22.178 1.00 86.75 81 GLU A O 1
ATOM 666 N N . ASN A 1 82 ? 25.462 7.068 -23.888 1.00 86.56 82 ASN A N 1
ATOM 667 C CA . ASN A 1 82 ? 26.785 7.496 -23.464 1.00 86.56 82 ASN A CA 1
ATOM 668 C C . ASN A 1 82 ? 27.120 8.849 -24.111 1.00 86.56 82 ASN A C 1
ATOM 670 O O . ASN A 1 82 ? 27.514 8.905 -25.272 1.00 86.56 82 ASN A O 1
ATOM 674 N N . VAL A 1 83 ? 26.956 9.942 -23.363 1.00 85.31 83 VAL A N 1
ATOM 675 C CA . VAL A 1 83 ? 27.151 11.321 -23.866 1.00 85.31 83 VAL A CA 1
ATOM 676 C C . VAL A 1 83 ? 28.633 11.650 -24.106 1.00 85.31 83 VAL A C 1
ATOM 678 O O . VAL A 1 83 ? 28.964 12.513 -24.918 1.00 85.31 83 VAL A O 1
ATOM 681 N N . TYR A 1 84 ? 29.545 10.956 -23.421 1.00 83.19 84 TYR A N 1
ATOM 682 C CA . TYR A 1 84 ? 30.989 11.123 -23.572 1.00 83.19 84 TYR A CA 1
ATOM 683 C C . TYR A 1 84 ? 31.719 9.798 -23.330 1.00 83.19 84 TYR A C 1
ATOM 685 O O . TYR A 1 84 ? 31.470 9.118 -22.337 1.00 83.19 84 TYR A O 1
ATOM 693 N N . ASN A 1 85 ? 32.657 9.444 -24.212 1.00 81.44 85 ASN A N 1
ATOM 694 C CA . ASN A 1 85 ? 33.525 8.279 -24.051 1.00 81.44 85 ASN A CA 1
ATOM 695 C C . ASN A 1 85 ? 34.944 8.618 -24.527 1.00 81.44 85 ASN A C 1
ATOM 697 O O . ASN A 1 85 ? 35.138 9.003 -25.673 1.00 81.44 85 ASN A O 1
ATOM 701 N N . ALA A 1 86 ? 35.948 8.450 -23.664 1.00 78.31 86 ALA A N 1
ATOM 702 C CA . ALA A 1 86 ? 37.341 8.758 -23.998 1.00 78.31 86 ALA A CA 1
ATOM 703 C C . ALA A 1 86 ? 37.987 7.738 -24.959 1.00 78.31 86 ALA A C 1
ATOM 705 O O . ALA A 1 86 ? 38.994 8.044 -25.590 1.00 78.31 86 ALA A O 1
ATOM 706 N N . LYS A 1 87 ? 37.437 6.518 -25.058 1.00 80.25 87 LYS A N 1
ATOM 707 C CA . LYS A 1 87 ? 37.998 5.417 -25.867 1.00 80.25 87 LYS A CA 1
ATOM 708 C C . LYS A 1 87 ? 37.380 5.305 -27.261 1.00 80.25 87 LYS A C 1
ATOM 710 O O . LYS A 1 87 ? 37.940 4.632 -28.119 1.00 80.25 87 LYS A O 1
ATOM 715 N N . VAL A 1 88 ? 36.217 5.916 -27.475 1.00 78.25 88 VAL A N 1
ATOM 716 C CA . VAL A 1 88 ? 35.448 5.830 -28.721 1.00 78.25 88 VAL A CA 1
ATOM 717 C C . VAL A 1 88 ? 35.149 7.250 -29.177 1.00 78.25 88 VAL A C 1
ATOM 719 O O . VAL A 1 88 ? 34.526 8.006 -28.438 1.00 78.25 88 VAL A O 1
ATOM 722 N N . ALA A 1 89 ? 35.581 7.614 -30.385 1.00 71.50 89 ALA A N 1
ATOM 723 C CA . ALA A 1 89 ? 35.273 8.916 -30.962 1.00 71.50 89 ALA A CA 1
ATOM 724 C C . ALA A 1 89 ? 33.769 9.000 -31.275 1.00 71.50 89 ALA A C 1
ATOM 726 O O . ALA A 1 89 ? 33.292 8.422 -32.250 1.00 71.50 89 ALA A O 1
ATOM 727 N N . LEU A 1 90 ? 33.018 9.702 -30.427 1.00 73.56 90 LEU A N 1
ATOM 728 C CA . LEU A 1 90 ? 31.610 10.019 -30.654 1.00 73.56 90 LEU A CA 1
ATOM 729 C C . LEU A 1 90 ? 31.533 11.366 -31.379 1.00 73.56 90 LEU A C 1
ATOM 731 O O . LEU A 1 90 ? 32.089 12.360 -30.910 1.00 73.56 90 LEU A O 1
ATOM 735 N N . ALA A 1 91 ? 30.868 11.414 -32.534 1.00 69.56 91 ALA A N 1
ATOM 736 C CA . ALA A 1 91 ? 30.656 12.674 -33.236 1.00 69.56 91 ALA A CA 1
ATOM 737 C C . ALA A 1 91 ? 29.681 13.545 -32.429 1.00 69.56 91 ALA A C 1
ATOM 739 O O . ALA A 1 91 ? 28.517 13.183 -32.258 1.00 69.56 91 ALA A O 1
ATOM 740 N N . ALA A 1 92 ? 30.135 14.709 -31.957 1.00 65.88 92 ALA A N 1
ATOM 741 C CA . ALA A 1 92 ? 29.216 15.756 -31.528 1.00 65.88 92 ALA A CA 1
ATOM 742 C C . ALA A 1 92 ? 28.380 16.150 -32.756 1.00 65.88 92 ALA A C 1
ATOM 744 O O . ALA A 1 92 ? 28.962 16.457 -33.796 1.00 65.88 92 ALA A O 1
ATOM 745 N N . GLY A 1 93 ? 27.048 16.056 -32.663 1.00 58.75 93 GLY A N 1
ATOM 746 C CA . GLY A 1 93 ? 26.136 16.204 -33.803 1.00 58.75 93 GLY A CA 1
ATOM 747 C C . GLY A 1 93 ? 26.549 17.337 -34.749 1.00 58.75 93 GLY A C 1
ATOM 748 O O . GLY A 1 93 ? 26.710 18.479 -34.318 1.00 58.75 93 GLY A O 1
ATOM 749 N N . LYS A 1 94 ? 26.766 17.007 -36.030 1.00 48.34 94 LYS A N 1
ATOM 750 C CA . LYS A 1 94 ? 27.093 17.993 -37.065 1.00 48.34 94 LYS A CA 1
ATOM 751 C C . LYS A 1 94 ? 25.936 18.982 -37.191 1.00 48.34 94 LYS A C 1
ATOM 753 O O . LYS A 1 94 ? 24.794 18.571 -37.394 1.00 48.34 94 LYS A O 1
ATOM 758 N N . ALA A 1 95 ? 26.239 20.274 -37.102 1.00 46.75 95 ALA A N 1
ATOM 759 C CA . ALA A 1 95 ? 25.331 21.299 -37.589 1.00 46.75 95 ALA A CA 1
ATOM 760 C C . ALA A 1 95 ? 25.161 21.097 -39.102 1.00 46.75 95 ALA A C 1
ATOM 762 O O . ALA A 1 95 ? 26.131 20.847 -39.812 1.00 46.75 95 ALA A O 1
ATOM 763 N N . ILE A 1 96 ? 23.925 21.157 -39.587 1.00 40.78 96 ILE A N 1
ATOM 764 C CA . ILE A 1 96 ? 23.638 21.201 -41.019 1.00 40.78 96 ILE A CA 1
ATOM 765 C C . ILE A 1 96 ? 24.179 22.547 -41.522 1.0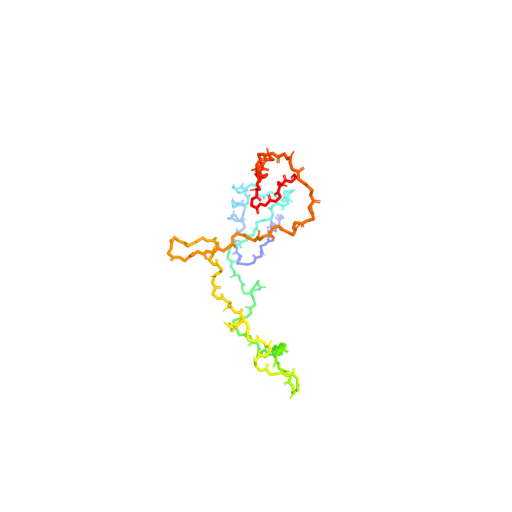0 40.78 96 ILE A C 1
ATOM 767 O O . ILE A 1 96 ? 23.642 23.600 -41.185 1.00 40.78 96 ILE A O 1
ATOM 771 N N . GLU A 1 97 ? 25.292 22.514 -42.253 1.00 39.09 97 GLU A N 1
ATOM 772 C CA . GLU A 1 97 ? 25.987 23.696 -42.767 1.00 39.09 97 GLU A CA 1
ATOM 773 C C . GLU A 1 97 ? 25.295 24.208 -44.041 1.00 39.09 97 GLU A C 1
ATOM 775 O O . GLU A 1 97 ? 25.563 23.742 -45.147 1.00 39.09 97 GLU A O 1
ATOM 780 N N . SER A 1 98 ? 24.402 25.192 -43.907 1.00 33.12 98 SER A N 1
ATOM 781 C CA . SER A 1 98 ? 24.079 26.098 -45.014 1.00 33.12 98 SER A CA 1
ATOM 782 C C . SER A 1 98 ? 25.191 27.147 -45.095 1.00 33.12 98 SER A C 1
ATOM 784 O O . SER A 1 98 ? 25.313 27.995 -44.210 1.00 33.12 98 SER A O 1
ATOM 786 N N . GLY A 1 99 ? 26.050 27.026 -46.108 1.00 35.56 99 GLY A N 1
ATOM 787 C CA . GLY A 1 99 ? 27.301 27.772 -46.218 1.00 35.56 99 GLY A CA 1
ATOM 788 C C . GLY A 1 99 ? 27.145 29.286 -46.382 1.00 35.56 99 GLY A C 1
ATOM 789 O O . GLY A 1 99 ? 26.189 29.768 -46.979 1.00 35.56 99 GLY A O 1
ATOM 790 N N . THR A 1 100 ? 28.136 30.032 -45.890 1.00 27.47 100 THR A N 1
ATOM 791 C CA . THR A 1 100 ? 28.921 31.028 -46.647 1.00 27.47 100 THR A CA 1
ATOM 792 C C . THR A 1 100 ? 30.146 31.412 -45.810 1.00 27.47 100 THR A C 1
ATOM 794 O O . THR A 1 100 ? 30.092 31.539 -44.590 1.00 27.47 100 THR A O 1
ATOM 797 N N . SER A 1 101 ? 31.275 31.500 -46.500 1.00 32.72 101 SER A N 1
ATOM 798 C CA . SER A 1 101 ? 32.647 31.671 -46.033 1.00 32.72 101 SER A CA 1
ATOM 799 C C . SER A 1 101 ? 32.906 32.913 -45.175 1.00 32.72 101 SER A C 1
ATOM 801 O O . SER A 1 101 ? 32.543 34.020 -45.563 1.00 32.72 101 SER A O 1
ATOM 803 N N . GLY A 1 102 ? 33.709 32.732 -44.120 1.00 41.25 102 GLY A N 1
ATOM 804 C CA . GLY A 1 102 ? 34.676 33.749 -43.702 1.00 41.25 102 GLY A CA 1
ATOM 805 C C . GLY A 1 102 ? 34.302 34.624 -42.510 1.00 41.25 102 GLY A C 1
ATOM 806 O O . GLY A 1 102 ? 34.396 35.835 -42.625 1.00 41.25 102 GLY A O 1
ATOM 807 N N . GLN A 1 103 ? 33.983 34.035 -41.354 1.00 31.66 103 GLN A N 1
ATOM 808 C CA . GLN A 1 103 ? 34.264 34.631 -40.039 1.00 31.66 103 GLN A CA 1
ATOM 809 C C . GLN A 1 103 ? 34.585 33.495 -39.062 1.00 31.66 103 GLN A C 1
ATOM 811 O O . GLN A 1 103 ? 33.849 32.511 -38.998 1.00 31.66 103 GLN A O 1
ATOM 816 N N . SER A 1 104 ? 35.682 33.600 -38.306 1.00 38.78 104 SER A N 1
ATOM 817 C CA . SER A 1 104 ? 35.938 32.719 -37.165 1.00 38.78 104 SER A CA 1
ATOM 818 C C . SER A 1 104 ? 34.917 33.048 -36.079 1.00 38.78 104 SER A C 1
ATOM 820 O O . SER A 1 104 ? 35.173 33.853 -35.182 1.00 38.78 104 SER A O 1
ATOM 822 N N . VAL A 1 105 ? 33.723 32.472 -36.202 1.00 43.81 105 VAL A N 1
ATOM 823 C CA . VAL A 1 105 ? 32.710 32.507 -35.157 1.00 43.81 105 VAL A CA 1
ATOM 824 C C . VAL A 1 105 ? 33.334 31.783 -33.973 1.00 43.81 105 VAL A C 1
ATOM 826 O O . VAL A 1 105 ? 33.473 30.561 -33.985 1.00 43.81 105 VAL A O 1
ATOM 829 N N . VAL A 1 106 ? 33.774 32.544 -32.967 1.00 45.94 106 VAL A N 1
ATOM 830 C CA . VAL A 1 106 ? 34.024 31.997 -31.634 1.00 45.94 106 VAL A CA 1
ATOM 831 C C . VAL A 1 106 ? 32.771 31.202 -31.310 1.00 45.94 106 VAL A C 1
ATOM 833 O O . VAL A 1 106 ? 31.682 31.775 -31.248 1.00 45.94 106 VAL A O 1
ATOM 836 N N . MET A 1 107 ? 32.909 29.879 -31.228 1.00 51.03 107 MET A N 1
ATOM 837 C CA . MET A 1 107 ? 31.812 28.956 -30.963 1.00 51.03 107 MET A CA 1
ATOM 838 C C . MET A 1 107 ? 31.333 29.189 -29.527 1.00 51.03 107 MET A C 1
ATOM 840 O O . MET A 1 107 ? 31.649 28.433 -28.611 1.00 51.03 107 MET A O 1
ATOM 844 N N . SER A 1 108 ? 30.606 30.283 -29.314 1.00 62.72 108 SER A N 1
ATOM 845 C CA . SER A 1 108 ? 30.034 30.688 -28.039 1.00 62.72 108 SER A CA 1
ATOM 846 C C . SER A 1 108 ? 28.861 29.765 -27.748 1.00 62.72 108 SER A C 1
ATOM 848 O O . SER A 1 108 ? 27.707 30.066 -28.053 1.00 62.72 108 SER A O 1
ATOM 850 N N . LYS A 1 109 ? 29.155 28.580 -27.211 1.00 73.31 109 LYS A N 1
ATOM 851 C CA . LYS A 1 109 ? 28.119 27.636 -26.802 1.00 73.31 109 LYS A CA 1
ATOM 852 C C . LYS A 1 109 ? 27.367 28.245 -25.619 1.00 73.31 109 LYS A C 1
ATOM 854 O O . LYS A 1 109 ? 27.965 28.551 -24.589 1.00 73.31 109 LYS A O 1
ATOM 859 N N . ARG A 1 110 ? 26.056 28.453 -25.775 1.00 82.81 110 ARG A N 1
ATOM 860 C CA . ARG A 1 110 ? 25.197 28.977 -24.705 1.00 82.81 110 ARG A CA 1
ATOM 861 C C . ARG A 1 110 ? 25.261 28.044 -23.492 1.00 82.81 110 ARG A C 1
ATOM 863 O O . ARG A 1 110 ? 25.158 26.830 -23.648 1.00 82.81 110 ARG A O 1
ATOM 870 N N . ILE A 1 111 ? 25.380 28.615 -22.294 1.00 83.12 111 ILE A N 1
ATOM 871 C CA . ILE A 1 111 ? 25.255 27.866 -21.039 1.00 83.12 111 ILE A CA 1
ATOM 872 C C . ILE A 1 111 ? 23.807 27.370 -20.928 1.00 83.12 111 ILE A C 1
ATOM 874 O O . ILE A 1 111 ? 22.869 28.171 -20.928 1.00 83.12 111 ILE A O 1
ATOM 878 N N . VAL A 1 112 ? 23.629 26.050 -20.872 1.00 84.38 112 VAL A N 1
ATOM 879 C CA . VAL A 1 112 ? 22.321 25.393 -20.749 1.00 84.38 112 VAL A CA 1
ATOM 880 C C . VAL A 1 112 ? 22.133 24.947 -19.300 1.00 84.38 112 VAL A C 1
ATOM 882 O O . VAL A 1 112 ? 22.977 24.240 -18.755 1.00 84.38 112 VAL A O 1
ATOM 885 N N . ALA A 1 113 ? 21.033 25.368 -18.675 1.00 87.88 113 ALA A N 1
ATOM 886 C CA . ALA A 1 113 ? 20.616 24.875 -17.364 1.00 87.88 113 ALA A CA 1
ATOM 887 C C . ALA A 1 113 ? 19.910 23.508 -17.504 1.00 87.88 113 ALA A C 1
ATOM 889 O O . ALA A 1 113 ? 19.251 23.281 -18.519 1.00 87.88 113 ALA A O 1
ATOM 890 N N . PRO A 1 114 ? 19.994 22.606 -16.506 1.00 90.75 114 PRO A N 1
ATOM 891 C CA . PRO A 1 114 ? 19.367 21.280 -16.576 1.00 90.75 114 PRO A CA 1
ATOM 892 C C . PRO A 1 114 ? 17.829 21.330 -16.583 1.00 90.75 114 PRO A C 1
ATOM 894 O O . PRO A 1 114 ? 17.182 20.388 -17.031 1.00 90.75 114 PRO A O 1
ATOM 897 N N . SER A 1 115 ? 17.236 22.418 -16.089 1.00 90.56 115 SER A N 1
ATOM 898 C CA . SER A 1 115 ? 15.792 22.648 -16.076 1.00 90.56 115 SER A CA 1
ATOM 899 C C . SER A 1 115 ? 15.474 24.139 -16.189 1.00 90.56 115 SER A C 1
ATOM 901 O O . SER A 1 115 ? 16.339 24.990 -15.972 1.00 90.56 115 SER A O 1
ATOM 903 N N . MET A 1 116 ? 14.211 24.462 -16.477 1.00 90.12 116 MET A N 1
ATOM 904 C CA . MET A 1 116 ? 13.709 25.837 -16.401 1.00 90.12 116 MET A CA 1
ATOM 905 C C . MET A 1 116 ? 13.803 26.378 -14.959 1.00 90.12 116 MET A C 1
ATOM 907 O O . MET A 1 116 ? 13.652 25.594 -14.013 1.00 90.12 116 MET A O 1
ATOM 911 N N . PRO A 1 117 ? 14.035 27.692 -14.767 1.00 88.88 117 PRO A N 1
ATOM 912 C CA . PRO A 1 117 ? 13.981 28.305 -13.446 1.00 88.88 117 PRO A CA 1
ATOM 913 C C . PRO A 1 117 ? 12.553 28.227 -12.899 1.00 88.88 117 PRO A C 1
ATOM 915 O O . PRO A 1 117 ? 11.584 28.467 -13.621 1.00 88.88 117 PRO A O 1
ATOM 918 N N . ARG A 1 118 ? 12.422 27.858 -11.622 1.00 87.62 118 ARG A N 1
ATOM 919 C CA . ARG A 1 118 ? 11.136 27.895 -10.920 1.00 87.62 118 ARG A CA 1
ATOM 920 C C . ARG A 1 118 ? 10.689 29.362 -10.824 1.00 87.62 118 ARG A C 1
ATOM 922 O O . ARG A 1 118 ? 11.503 30.193 -10.428 1.00 87.62 118 ARG A O 1
ATOM 929 N N . ALA A 1 119 ? 9.453 29.641 -11.239 1.00 84.00 119 ALA A N 1
ATOM 930 C CA . ALA A 1 119 ? 8.829 30.963 -11.143 1.00 84.00 119 ALA A CA 1
ATOM 931 C C . ALA A 1 119 ? 8.566 31.367 -9.687 1.00 84.00 119 ALA A C 1
ATOM 933 O O . ALA A 1 119 ? 8.344 30.449 -8.859 1.00 84.00 119 ALA A O 1
#

Sequence (119 aa):
MSNFKVSQVGRKVTPLLAFIRDFLRQTSKSNNNIYREPLRYEDQVVKRTQPLPRLPDGPSNKLSNNAYCERDGRRFCMPPENVYNAKVALAAGKAIESGTSGQSVVMSKRIVAPSMPRA